Protein AF-X1KG79-F1 (afdb_monomer_lite)

InterPro domains:
  IPR000811 Glycosyl transferase, family 35 [PF00343] (19-163)
  IPR011834 Alpha-glucan phosphorylase [TIGR02094] (31-169)
  IPR035090 Phosphorylase pyridoxal-phosphate attachment site [PS00102] (140-152)
  IPR052182 Glycogen_Maltodextrin_Phosphorylase [PTHR42655] (22-169)

Sequence (170 aa):
MLENAIELDDLDVFDNHIENKFNLINYQKGHSWNLLDEELITIGFARRFATYKRAILIFHDIDRLGKIAKGHLQFIFAGKAHPKDQMGKDYIKKIHEAGEYLYDNYRVKVVVMENYNMDLAHMLVSGVDIWLNTPNRYREASGTSGMKAALNGVLNLSVQDGWWLEGYKK

pLDDT: mean 90.53, std 8.29, range [53.53, 98.44]

Structure (mmCIF, N/CA/C/O backbone):
data_AF-X1KG79-F1
#
_entry.id   AF-X1KG79-F1
#
loop_
_atom_site.group_PDB
_atom_site.id
_atom_site.type_symbol
_atom_site.label_atom_id
_atom_site.label_alt_id
_atom_site.label_comp_id
_atom_site.label_asym_id
_atom_site.label_entity_id
_atom_site.label_seq_id
_atom_site.pdbx_PDB_ins_code
_atom_site.Cartn_x
_atom_site.Cartn_y
_atom_site.Cartn_z
_atom_site.occupancy
_atom_site.B_iso_or_equiv
_atom_site.auth_seq_id
_atom_site.auth_comp_id
_atom_site.auth_asym_id
_atom_site.auth_atom_id
_atom_site.pdbx_PDB_model_num
ATOM 1 N N . MET A 1 1 ? 7.204 -27.263 -7.227 1.00 53.53 1 MET A N 1
ATOM 2 C CA . MET A 1 1 ? 7.421 -26.392 -6.040 1.00 53.53 1 MET A CA 1
ATOM 3 C C . MET A 1 1 ? 6.167 -25.599 -5.636 1.00 53.53 1 MET A C 1
ATOM 5 O O . MET A 1 1 ? 6.111 -25.188 -4.492 1.00 53.53 1 MET A O 1
ATOM 9 N N . LEU A 1 2 ? 5.153 -25.426 -6.504 1.00 63.09 2 LEU A N 1
ATOM 10 C CA . LEU A 1 2 ? 3.848 -24.821 -6.147 1.00 63.09 2 LEU A CA 1
ATOM 11 C C . LEU A 1 2 ? 2.643 -25.753 -6.392 1.00 63.09 2 LEU A C 1
ATOM 13 O O . LEU A 1 2 ? 1.506 -25.318 -6.277 1.00 63.09 2 LEU A O 1
ATOM 17 N N . GLU A 1 3 ? 2.873 -27.022 -6.743 1.00 64.19 3 GLU A N 1
ATOM 18 C CA . GLU A 1 3 ? 1.806 -27.971 -7.115 1.00 64.19 3 GLU A CA 1
ATOM 19 C C . GLU A 1 3 ? 0.801 -28.202 -5.978 1.00 64.19 3 GLU A C 1
ATOM 21 O O . GLU A 1 3 ? -0.388 -28.335 -6.241 1.00 64.19 3 GLU A O 1
ATOM 26 N N . ASN A 1 4 ? 1.256 -28.105 -4.727 1.00 71.88 4 ASN A N 1
ATOM 27 C CA . ASN A 1 4 ? 0.424 -28.334 -3.547 1.00 71.88 4 ASN A CA 1
ATOM 28 C C . ASN A 1 4 ? -0.195 -27.037 -2.990 1.00 71.88 4 ASN A C 1
ATOM 30 O O . ASN A 1 4 ? -0.887 -27.078 -1.983 1.00 71.88 4 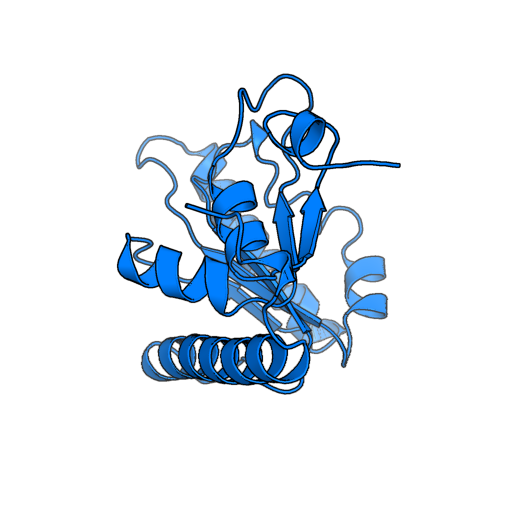ASN A O 1
ATOM 34 N N . ALA A 1 5 ? 0.050 -25.869 -3.600 1.00 70.69 5 ALA A N 1
ATOM 35 C CA . ALA A 1 5 ? -0.484 -24.599 -3.088 1.00 70.69 5 ALA A CA 1
ATOM 36 C C . ALA A 1 5 ? -2.019 -24.517 -3.198 1.00 70.69 5 ALA A C 1
ATOM 38 O O . ALA A 1 5 ? -2.649 -23.801 -2.433 1.00 70.69 5 ALA A O 1
ATOM 39 N N . ILE A 1 6 ? -2.609 -25.262 -4.139 1.00 74.00 6 ILE A N 1
ATOM 40 C CA . ILE A 1 6 ? -4.066 -25.381 -4.331 1.00 74.00 6 ILE A CA 1
ATOM 41 C C . ILE A 1 6 ? -4.693 -26.313 -3.277 1.00 74.00 6 ILE A C 1
ATOM 43 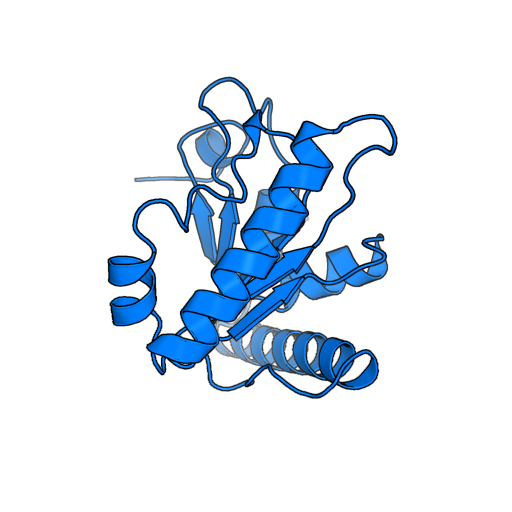O O . ILE A 1 6 ? -5.904 -26.310 -3.097 1.00 74.00 6 ILE A O 1
ATOM 47 N N . GLU A 1 7 ? -3.875 -27.112 -2.589 1.00 82.69 7 GLU A N 1
ATOM 48 C CA . GLU A 1 7 ? -4.319 -28.052 -1.554 1.00 82.69 7 GLU A CA 1
ATOM 49 C C . GLU A 1 7 ? -4.293 -27.437 -0.147 1.00 82.69 7 GLU A C 1
ATOM 51 O O . GLU A 1 7 ? -4.658 -28.111 0.813 1.00 82.69 7 GLU A O 1
ATOM 56 N N . LEU A 1 8 ? -3.838 -26.185 -0.011 1.00 82.81 8 LEU A N 1
ATOM 57 C CA . LEU A 1 8 ? -3.846 -25.478 1.266 1.00 82.81 8 LEU A CA 1
ATOM 58 C C . LEU A 1 8 ? -5.283 -25.179 1.693 1.00 82.81 8 LEU A C 1
ATOM 60 O O . LEU A 1 8 ? -6.107 -24.775 0.875 1.00 82.81 8 LEU A O 1
ATOM 64 N N . ASP A 1 9 ? -5.557 -25.362 2.981 1.00 88.38 9 ASP A N 1
ATOM 65 C CA . ASP A 1 9 ? -6.846 -25.020 3.561 1.00 88.38 9 ASP A CA 1
ATOM 66 C C . ASP A 1 9 ? -7.004 -23.495 3.668 1.00 88.38 9 ASP A C 1
ATOM 68 O O . ASP A 1 9 ? -6.086 -22.780 4.080 1.00 88.38 9 ASP A O 1
ATOM 72 N N . ASP A 1 10 ? -8.179 -22.991 3.289 1.00 86.38 10 ASP A N 1
ATOM 73 C CA . ASP A 1 10 ? -8.456 -21.553 3.277 1.00 86.38 10 ASP A CA 1
ATOM 74 C C . ASP A 1 10 ? -8.383 -20.938 4.687 1.00 86.38 10 ASP A C 1
ATOM 76 O O . ASP A 1 10 ? -7.977 -19.779 4.825 1.00 86.38 10 ASP A O 1
ATOM 80 N N . LEU A 1 11 ? -8.748 -21.690 5.738 1.00 89.00 11 LEU A N 1
ATOM 81 C CA . LEU A 1 11 ? -8.652 -21.217 7.122 1.00 89.00 11 LEU A CA 1
ATOM 82 C C . LEU A 1 11 ? -7.195 -21.159 7.565 1.00 89.00 11 LEU A C 1
ATOM 84 O O . LEU A 1 11 ? -6.796 -20.155 8.146 1.00 89.00 11 LEU A O 1
ATOM 88 N N . ASP A 1 12 ? -6.382 -22.160 7.218 1.00 89.00 12 ASP A N 1
ATOM 89 C CA . ASP A 1 12 ? -4.946 -22.136 7.516 1.00 89.00 12 ASP A CA 1
ATOM 90 C C . ASP A 1 12 ? -4.266 -20.920 6.865 1.00 89.00 12 ASP A C 1
ATOM 92 O O . ASP A 1 12 ? -3.459 -20.233 7.497 1.00 89.00 12 ASP A O 1
ATOM 96 N N . VAL A 1 13 ? -4.593 -20.611 5.605 1.00 88.44 13 VAL A N 1
ATOM 97 C CA . VAL A 1 13 ? -4.063 -19.419 4.917 1.00 88.44 13 VAL A CA 1
ATOM 98 C C . VAL A 1 13 ? -4.516 -18.138 5.621 1.00 88.44 13 VAL A C 1
ATOM 100 O O . VAL A 1 13 ? -3.705 -17.230 5.826 1.00 88.44 13 VAL A O 1
ATOM 103 N N . PHE A 1 14 ? -5.789 -18.063 6.012 1.00 90.50 14 PHE A N 1
ATOM 104 C CA . PHE A 1 14 ? -6.341 -16.904 6.706 1.00 90.50 14 PHE A CA 1
ATOM 105 C C . PHE A 1 14 ? -5.711 -16.697 8.090 1.00 90.50 14 PHE A C 1
ATOM 107 O O . PHE A 1 14 ? -5.282 -15.586 8.397 1.00 90.50 14 PHE A O 1
ATOM 114 N N . ASP A 1 15 ? -5.579 -17.746 8.896 1.00 93.12 15 ASP A N 1
ATOM 115 C CA . ASP A 1 15 ? -5.001 -17.674 10.240 1.00 93.12 15 ASP A CA 1
ATOM 116 C C . ASP A 1 15 ? -3.531 -17.232 10.188 1.00 93.12 15 ASP A C 1
ATOM 118 O O . ASP A 1 15 ? -3.126 -16.317 10.914 1.00 93.12 15 ASP A O 1
ATOM 122 N N . ASN A 1 16 ? -2.751 -17.785 9.250 1.00 93.69 16 ASN A N 1
ATOM 123 C CA . ASN A 1 16 ? -1.376 -17.343 9.004 1.00 93.69 16 ASN A CA 1
ATOM 124 C C . ASN A 1 16 ? -1.313 -15.870 8.566 1.00 93.69 16 ASN A C 1
ATOM 126 O O . ASN A 1 16 ? -0.406 -15.135 8.965 1.00 93.69 16 ASN A O 1
ATOM 130 N N . HIS A 1 17 ? -2.259 -15.411 7.742 1.00 95.25 17 HIS A N 1
ATOM 131 C CA . HIS A 1 17 ? -2.337 -14.005 7.337 1.00 95.25 17 HIS A CA 1
ATOM 132 C C . HIS A 1 17 ? -2.617 -13.085 8.532 1.00 95.25 17 HIS A C 1
ATOM 134 O O . HIS A 1 17 ? -1.930 -12.076 8.708 1.00 95.25 17 HIS A O 1
ATOM 140 N N . ILE A 1 18 ? -3.567 -13.450 9.398 1.00 95.19 18 ILE A N 1
ATOM 141 C CA . ILE A 1 18 ? -3.891 -12.683 10.608 1.00 95.19 18 ILE A CA 1
ATOM 142 C C . ILE A 1 18 ? -2.687 -12.608 11.555 1.00 95.19 18 ILE A C 1
ATOM 144 O O . ILE A 1 18 ? -2.368 -11.520 12.045 1.00 95.19 18 ILE A O 1
ATOM 148 N N . GLU A 1 19 ? -1.965 -13.713 11.760 1.00 96.00 19 GLU A N 1
ATOM 149 C CA . GLU A 1 19 ? -0.734 -13.720 12.560 1.00 96.00 19 GLU A CA 1
ATOM 150 C C . GLU A 1 19 ? 0.340 -12.799 11.955 1.00 96.00 19 GLU A C 1
ATOM 152 O O . GLU A 1 19 ? 0.925 -11.960 12.650 1.00 96.00 19 GLU A O 1
ATOM 157 N N . ASN A 1 20 ? 0.573 -12.887 10.644 1.00 96.88 20 ASN A N 1
ATOM 158 C CA . ASN A 1 20 ? 1.542 -12.038 9.948 1.00 96.88 20 ASN A CA 1
ATOM 159 C C . ASN A 1 20 ? 1.180 -10.550 10.029 1.00 96.88 20 ASN A C 1
ATOM 161 O O . ASN A 1 20 ? 2.057 -9.709 10.259 1.00 96.88 20 ASN A O 1
ATOM 165 N N . LYS A 1 21 ? -0.104 -10.214 9.887 1.00 96.62 21 LYS A N 1
ATOM 166 C CA . LYS A 1 21 ? -0.612 -8.847 10.039 1.00 96.62 21 LYS A CA 1
ATOM 167 C C . LYS A 1 21 ? -0.401 -8.323 11.452 1.00 96.62 21 LYS A C 1
ATOM 169 O O . LYS A 1 21 ? 0.104 -7.210 11.626 1.00 96.62 21 LYS A O 1
ATOM 174 N N . PHE A 1 22 ? -0.726 -9.127 12.461 1.00 94.81 22 PHE A N 1
ATOM 175 C CA . PHE A 1 22 ? -0.484 -8.786 13.859 1.00 94.81 22 PHE A CA 1
ATOM 176 C C . PHE A 1 22 ? 1.007 -8.528 14.122 1.00 94.81 22 PHE A C 1
ATOM 178 O O . PHE A 1 22 ? 1.369 -7.506 14.711 1.00 94.81 22 PHE A O 1
ATOM 185 N N . ASN A 1 23 ? 1.887 -9.389 13.605 1.00 94.56 23 ASN A N 1
ATOM 186 C CA . ASN A 1 23 ? 3.339 -9.235 13.712 1.00 94.56 23 ASN A CA 1
ATOM 187 C C . ASN A 1 23 ? 3.848 -7.954 13.030 1.00 94.56 23 ASN A C 1
ATOM 189 O O . ASN A 1 23 ? 4.654 -7.225 13.615 1.00 94.56 23 ASN A O 1
ATOM 193 N N . LEU A 1 24 ? 3.357 -7.633 11.828 1.00 94.94 24 LEU A N 1
ATOM 194 C CA . LEU A 1 24 ? 3.688 -6.394 11.116 1.00 94.94 24 LEU A CA 1
ATOM 195 C C . LEU A 1 24 ? 3.282 -5.150 11.916 1.00 94.94 24 LEU A C 1
ATOM 197 O O . LEU A 1 24 ? 4.079 -4.221 12.084 1.00 94.94 24 LEU A O 1
ATOM 201 N N . ILE A 1 25 ? 2.050 -5.134 12.419 1.00 93.31 25 ILE A N 1
ATOM 202 C CA . ILE A 1 25 ? 1.507 -4.006 13.177 1.00 93.31 25 ILE A CA 1
ATOM 203 C C . ILE A 1 25 ? 2.266 -3.835 14.494 1.00 93.31 25 ILE A C 1
ATOM 205 O O . ILE A 1 25 ? 2.680 -2.722 14.814 1.00 93.31 25 ILE A O 1
ATOM 209 N N . ASN A 1 26 ? 2.545 -4.915 15.226 1.00 90.75 26 ASN A N 1
ATOM 210 C CA . ASN A 1 26 ? 3.314 -4.841 16.470 1.00 90.75 26 ASN A CA 1
ATOM 211 C C . ASN A 1 26 ? 4.760 -4.404 16.258 1.00 90.75 26 ASN A C 1
ATOM 213 O O . ASN A 1 26 ? 5.286 -3.618 17.048 1.00 90.75 26 ASN A O 1
ATOM 217 N N . TYR A 1 27 ? 5.394 -4.851 15.176 1.00 90.62 27 TYR A N 1
ATOM 218 C CA . TYR A 1 27 ? 6.712 -4.353 14.808 1.00 90.62 27 TYR A CA 1
ATOM 219 C C . TYR A 1 27 ? 6.689 -2.839 14.596 1.00 90.62 27 TYR A C 1
ATOM 221 O O . TYR A 1 27 ? 7.563 -2.141 15.108 1.00 90.62 27 TYR A O 1
ATOM 229 N N . GLN A 1 28 ? 5.673 -2.298 13.917 1.00 84.88 28 GLN A N 1
ATOM 230 C CA . GLN A 1 28 ? 5.522 -0.847 13.781 1.00 84.88 28 GLN A CA 1
ATOM 231 C C . GLN A 1 28 ? 5.303 -0.163 15.141 1.00 84.88 28 GLN A C 1
ATOM 233 O O . GLN A 1 28 ? 5.973 0.837 15.415 1.00 84.88 28 GLN A O 1
ATOM 238 N N . LYS A 1 29 ? 4.436 -0.718 16.003 1.00 81.38 29 LYS A N 1
ATOM 239 C CA . LYS A 1 29 ? 4.147 -0.190 17.352 1.00 81.38 29 LYS A CA 1
ATOM 240 C C . LYS A 1 29 ? 5.401 -0.116 18.232 1.00 81.38 29 LYS A C 1
ATOM 242 O O . LYS A 1 29 ? 5.521 0.787 19.051 1.00 81.38 29 LYS A O 1
ATOM 247 N N . GLY A 1 30 ? 6.353 -1.033 18.053 1.00 78.31 30 GLY A N 1
ATOM 248 C CA . GLY A 1 30 ? 7.631 -1.022 18.773 1.00 78.31 30 GLY A CA 1
ATOM 249 C C . GLY A 1 30 ? 8.599 0.092 18.348 1.00 78.31 30 GLY A C 1
ATOM 250 O O . GLY A 1 30 ? 9.510 0.423 19.103 1.00 78.31 30 GLY A O 1
ATOM 251 N N . HIS A 1 31 ? 8.409 0.685 17.164 1.00 72.25 31 HIS A N 1
ATOM 252 C CA . HIS A 1 31 ? 9.317 1.683 16.582 1.00 72.25 31 HIS A CA 1
ATOM 253 C C . HIS A 1 31 ? 8.730 3.103 16.531 1.00 72.25 31 HIS A C 1
ATOM 255 O O . HIS A 1 31 ? 9.440 4.046 16.182 1.00 72.25 31 HIS A O 1
ATOM 261 N N . SER A 1 32 ? 7.443 3.284 16.840 1.00 67.62 32 SER A N 1
ATOM 262 C CA . SER A 1 32 ? 6.772 4.585 16.794 1.00 67.62 32 SER A CA 1
ATOM 263 C C . SER A 1 32 ? 5.564 4.622 17.727 1.00 67.62 32 SER A C 1
ATOM 265 O O . SER A 1 32 ? 5.035 3.585 18.117 1.00 67.62 32 SER A O 1
ATOM 267 N N . TRP A 1 33 ? 5.098 5.824 18.067 1.00 60.25 33 TRP A N 1
ATOM 268 C CA . TRP A 1 33 ? 3.875 5.996 18.845 1.00 60.25 33 TRP A CA 1
ATOM 269 C C . TRP A 1 33 ? 2.699 5.385 18.073 1.00 60.25 33 TRP A C 1
ATOM 271 O O . TRP A 1 33 ? 2.444 5.722 16.919 1.00 60.25 33 TRP A O 1
ATOM 281 N N . ASN A 1 34 ? 2.055 4.413 18.713 1.00 60.03 34 ASN A N 1
ATOM 282 C CA . ASN A 1 34 ? 1.086 3.488 18.141 1.00 60.03 34 ASN A CA 1
ATOM 283 C C . ASN A 1 34 ? -0.045 4.203 17.373 1.00 60.03 34 ASN A C 1
ATOM 285 O O . ASN A 1 34 ? -0.906 4.840 17.982 1.00 60.03 34 ASN A O 1
ATOM 289 N N . LEU A 1 35 ? -0.048 4.069 16.041 1.00 74.00 35 LEU A N 1
ATOM 290 C CA . LEU A 1 35 ? -1.100 4.605 15.174 1.00 74.00 35 LEU A CA 1
ATOM 291 C C . LEU A 1 35 ? -1.902 3.515 14.467 1.00 74.00 35 LEU A C 1
ATOM 293 O O . LEU A 1 35 ? -3.032 3.797 14.109 1.00 74.00 35 LEU A O 1
ATOM 297 N N . LEU A 1 36 ? -1.392 2.302 14.248 1.00 90.50 36 LEU A N 1
ATOM 298 C CA . LEU A 1 36 ? -2.072 1.294 13.421 1.00 90.50 36 LEU A CA 1
ATOM 299 C C . LEU A 1 36 ? -3.001 0.386 14.236 1.00 90.50 36 LEU A C 1
ATOM 301 O O . LEU A 1 36 ? -2.779 0.143 15.419 1.00 90.50 36 LEU A O 1
ATOM 305 N N . ASP A 1 37 ? -4.053 -0.091 13.581 1.00 91.69 37 ASP A N 1
ATOM 306 C CA . ASP A 1 37 ? -5.115 -0.925 14.145 1.00 91.69 37 ASP A CA 1
ATOM 307 C C . ASP A 1 37 ? -5.183 -2.262 13.398 1.00 91.69 37 ASP A C 1
ATOM 309 O O . ASP A 1 37 ? -5.235 -2.276 12.165 1.00 91.69 37 ASP A O 1
ATOM 313 N N . GLU A 1 38 ? -5.126 -3.378 14.123 1.00 91.06 38 GLU A N 1
ATOM 314 C CA . GLU A 1 38 ? -5.197 -4.724 13.545 1.00 91.06 38 GLU A CA 1
ATOM 315 C C . GLU A 1 38 ? -6.549 -5.068 12.911 1.00 91.06 38 GLU A C 1
ATOM 317 O O . GLU A 1 38 ? -6.586 -5.883 11.984 1.00 91.06 38 GLU A O 1
ATOM 322 N N . GLU A 1 39 ? -7.633 -4.410 13.317 1.00 92.94 39 GLU A N 1
ATOM 323 C CA . GLU A 1 39 ? -8.969 -4.665 12.771 1.00 92.94 39 GLU A CA 1
ATOM 324 C C . GLU A 1 39 ? -9.199 -3.955 11.425 1.00 92.94 39 GLU A C 1
ATOM 326 O O . GLU A 1 39 ? -10.077 -4.342 10.652 1.00 92.94 39 GLU A O 1
ATOM 331 N N . LEU A 1 40 ? -8.393 -2.938 11.095 1.00 96.38 40 LEU A N 1
ATOM 332 C CA . LEU A 1 40 ? -8.519 -2.186 9.842 1.00 96.38 40 LEU A CA 1
ATOM 333 C C . LEU A 1 40 ? -7.796 -2.866 8.680 1.00 96.38 40 LEU A C 1
ATOM 335 O O . LEU A 1 40 ? -6.717 -3.443 8.836 1.00 96.38 40 LEU A O 1
ATOM 339 N N . ILE A 1 41 ? -8.338 -2.720 7.470 1.00 97.88 41 ILE A N 1
ATOM 340 C CA . ILE A 1 41 ? -7.694 -3.212 6.249 1.00 97.88 41 ILE A CA 1
ATOM 341 C C . ILE A 1 41 ? -6.435 -2.382 5.981 1.00 97.88 41 ILE A C 1
ATOM 343 O O . ILE A 1 41 ? -6.481 -1.157 5.849 1.00 97.88 41 ILE A O 1
ATOM 347 N N . THR A 1 42 ? -5.298 -3.054 5.874 1.00 97.94 42 THR A N 1
ATOM 348 C CA . THR A 1 42 ? -3.978 -2.455 5.701 1.00 97.94 42 THR A CA 1
ATOM 349 C C . THR A 1 42 ? -3.545 -2.532 4.245 1.00 97.94 42 THR A C 1
ATOM 351 O O . THR A 1 42 ? -3.321 -3.613 3.701 1.00 97.94 42 THR A O 1
ATOM 354 N N . ILE A 1 43 ? -3.382 -1.369 3.616 1.00 98.31 43 ILE A N 1
ATOM 355 C CA . ILE A 1 43 ? -2.872 -1.242 2.250 1.00 98.31 43 ILE A CA 1
ATOM 356 C C . ILE A 1 43 ? -1.375 -0.925 2.301 1.00 98.31 43 ILE A C 1
ATOM 358 O O . ILE A 1 43 ? -0.961 0.106 2.834 1.00 98.31 43 ILE A O 1
ATOM 362 N N . GLY A 1 44 ? -0.559 -1.806 1.727 1.00 97.44 44 GLY A N 1
ATOM 363 C CA . GLY A 1 44 ? 0.898 -1.715 1.723 1.00 97.44 44 GLY A CA 1
ATOM 364 C C . GLY A 1 44 ? 1.488 -1.239 0.400 1.00 97.44 44 GLY A C 1
ATOM 365 O O . GLY A 1 44 ? 1.103 -1.700 -0.672 1.00 97.44 44 GLY A O 1
ATOM 366 N N . PHE A 1 45 ? 2.502 -0.380 0.466 1.00 96.44 45 PHE A N 1
ATOM 367 C CA . PHE A 1 45 ? 3.387 -0.052 -0.652 1.00 96.44 45 PHE A CA 1
ATOM 368 C C . PHE A 1 45 ? 4.840 -0.107 -0.174 1.00 96.44 45 PHE A C 1
ATOM 370 O O . PHE A 1 45 ? 5.243 0.728 0.630 1.00 96.44 45 PHE A O 1
ATOM 377 N N . ALA A 1 46 ? 5.658 -1.033 -0.689 1.00 94.25 46 ALA A N 1
ATOM 378 C CA . ALA A 1 46 ? 7.071 -1.128 -0.293 1.00 94.25 46 ALA A CA 1
ATOM 379 C C . ALA A 1 46 ? 8.036 -1.218 -1.480 1.00 94.25 46 ALA A C 1
ATOM 381 O O . ALA A 1 46 ? 8.336 -2.302 -1.989 1.00 94.25 46 ALA A O 1
ATOM 382 N N . ARG A 1 47 ? 8.509 -0.071 -1.984 1.00 89.00 47 ARG A N 1
ATOM 383 C CA . ARG A 1 47 ? 9.352 0.000 -3.196 1.00 89.00 47 ARG A CA 1
ATOM 384 C C . ARG A 1 47 ? 10.281 1.216 -3.129 1.00 89.00 47 ARG A C 1
ATOM 386 O O . ARG A 1 47 ? 10.064 2.136 -2.353 1.00 89.00 47 ARG A O 1
ATOM 393 N N . ARG A 1 48 ? 11.313 1.271 -3.983 1.00 87.12 48 ARG A N 1
ATOM 394 C CA . ARG A 1 48 ? 12.091 2.517 -4.167 1.00 87.12 48 ARG A CA 1
ATOM 395 C C . ARG A 1 48 ? 11.147 3.666 -4.536 1.00 87.12 48 ARG A C 1
ATOM 397 O O . ARG A 1 48 ? 10.310 3.478 -5.417 1.00 87.12 48 ARG A O 1
ATOM 404 N N . PHE A 1 49 ? 11.316 4.846 -3.946 1.00 85.50 49 PHE A N 1
ATOM 405 C CA . PHE A 1 49 ? 10.497 6.021 -4.270 1.00 85.50 49 PHE A CA 1
ATOM 406 C C . PHE A 1 49 ? 10.944 6.664 -5.588 1.00 85.50 49 PHE A C 1
ATOM 408 O O . PHE A 1 49 ? 11.514 7.744 -5.608 1.00 85.50 49 PHE A O 1
ATOM 415 N N . ALA A 1 50 ? 10.712 5.969 -6.700 1.00 85.94 50 ALA A N 1
ATOM 416 C CA . ALA A 1 50 ? 10.909 6.497 -8.044 1.00 85.94 50 ALA A CA 1
ATOM 417 C C . ALA A 1 50 ? 9.573 6.988 -8.614 1.00 85.94 50 ALA A C 1
ATOM 419 O O . ALA A 1 50 ? 8.543 6.326 -8.459 1.00 85.94 50 ALA A O 1
ATOM 420 N N . THR A 1 51 ? 9.587 8.107 -9.338 1.00 85.62 51 THR A N 1
ATOM 421 C CA . THR A 1 51 ? 8.365 8.765 -9.838 1.00 85.62 51 THR A CA 1
ATOM 422 C C . THR A 1 51 ? 7.502 7.870 -10.722 1.00 85.62 51 THR A C 1
ATOM 424 O O . THR A 1 51 ? 6.276 7.895 -10.628 1.00 85.62 51 THR A O 1
ATOM 427 N N . TYR A 1 52 ? 8.115 6.999 -11.528 1.00 86.19 52 TYR A N 1
ATOM 428 C CA . TYR A 1 52 ? 7.368 6.073 -12.378 1.00 86.19 52 TYR A CA 1
ATOM 429 C C . TYR A 1 52 ? 6.570 5.025 -11.591 1.00 86.19 52 TYR A C 1
ATOM 431 O O . TYR A 1 52 ? 5.632 4.478 -12.156 1.00 86.19 52 TYR A O 1
ATOM 439 N N . LYS A 1 53 ? 6.894 4.749 -10.319 1.00 88.44 53 LYS A N 1
ATOM 440 C CA . LYS A 1 53 ? 6.132 3.811 -9.472 1.00 88.44 53 LYS A CA 1
ATOM 441 C C . LYS A 1 53 ? 4.867 4.429 -8.872 1.00 88.44 53 LYS A C 1
ATOM 443 O O . LYS A 1 53 ? 4.048 3.694 -8.340 1.00 88.44 53 LYS A O 1
ATOM 448 N N . ARG A 1 54 ? 4.724 5.759 -8.962 1.00 91.56 54 ARG A N 1
ATOM 449 C CA . ARG A 1 54 ? 3.544 6.546 -8.569 1.00 91.56 54 ARG A CA 1
ATOM 450 C C . ARG A 1 54 ? 2.955 6.197 -7.192 1.00 91.56 54 ARG A C 1
ATOM 452 O O . ARG A 1 54 ? 1.742 6.059 -7.057 1.00 91.56 54 ARG A O 1
ATOM 459 N N . ALA A 1 55 ? 3.807 6.133 -6.165 1.00 91.81 55 ALA A N 1
ATOM 460 C CA . ALA A 1 55 ? 3.382 5.898 -4.777 1.00 91.81 55 ALA A CA 1
ATOM 461 C C . ALA A 1 55 ? 2.272 6.868 -4.320 1.00 91.81 55 ALA A C 1
ATOM 463 O O . ALA A 1 55 ? 1.357 6.482 -3.606 1.00 91.81 55 ALA A O 1
ATOM 464 N N . ILE A 1 56 ? 2.323 8.116 -4.796 1.00 94.75 56 ILE A N 1
ATOM 465 C CA . ILE A 1 56 ? 1.368 9.172 -4.439 1.00 94.75 56 ILE A CA 1
ATOM 466 C C . ILE A 1 56 ? 0.053 9.139 -5.233 1.00 94.75 56 ILE A C 1
ATOM 468 O O . ILE A 1 56 ? -0.818 9.961 -4.975 1.00 94.75 56 ILE A O 1
ATOM 472 N N . LEU A 1 57 ? -0.110 8.236 -6.212 1.00 95.44 57 LEU A N 1
ATOM 473 C CA . LEU A 1 57 ? -1.300 8.219 -7.079 1.00 95.44 57 LEU A CA 1
ATOM 474 C C . LEU A 1 57 ? -2.593 8.028 -6.285 1.00 95.44 57 LEU A C 1
ATOM 476 O O . LEU A 1 57 ? -3.623 8.583 -6.654 1.00 95.44 57 LEU A O 1
ATOM 480 N N . ILE A 1 58 ? -2.530 7.265 -5.195 1.00 96.06 58 ILE A N 1
ATOM 481 C CA . ILE A 1 58 ? -3.687 7.002 -4.339 1.00 96.06 58 ILE A CA 1
ATOM 482 C C . ILE A 1 58 ? -4.247 8.281 -3.699 1.00 96.06 58 ILE A C 1
ATOM 484 O O . ILE A 1 58 ? -5.444 8.363 -3.457 1.00 96.06 58 ILE A O 1
ATOM 488 N N . PHE A 1 59 ? -3.410 9.308 -3.524 1.00 96.75 59 PHE A N 1
ATOM 489 C CA . PHE A 1 59 ? -3.785 10.608 -2.961 1.00 96.75 59 PHE A CA 1
ATOM 490 C C . PHE A 1 59 ? -4.265 11.618 -4.011 1.00 96.75 59 PHE A C 1
ATOM 492 O O . PHE A 1 59 ? -4.429 12.790 -3.687 1.00 96.75 59 PHE A O 1
ATOM 499 N N . HIS A 1 60 ? -4.467 11.208 -5.271 1.00 95.94 60 HIS A N 1
ATOM 500 C CA . HIS A 1 60 ? -4.897 12.122 -6.335 1.00 95.94 60 HIS A CA 1
ATOM 501 C C . HIS A 1 60 ? -6.223 12.830 -6.012 1.00 95.94 60 HIS A C 1
ATOM 503 O O . HIS A 1 60 ? -6.359 14.017 -6.290 1.00 95.94 60 HIS A O 1
ATOM 509 N N . ASP A 1 61 ? -7.159 12.105 -5.396 1.00 97.88 61 ASP A N 1
ATOM 510 C CA . ASP A 1 61 ? -8.413 12.631 -4.849 1.00 97.88 61 ASP A CA 1
ATOM 511 C C . ASP A 1 61 ? -8.473 12.277 -3.356 1.00 97.88 61 ASP A C 1
ATOM 513 O O . ASP A 1 61 ? -9.050 11.264 -2.944 1.00 97.88 61 ASP A O 1
ATOM 517 N N . ILE A 1 62 ? -7.756 13.071 -2.557 1.00 98.06 62 ILE A N 1
ATOM 518 C CA . ILE A 1 62 ? -7.517 12.798 -1.136 1.00 98.06 62 ILE A CA 1
ATOM 519 C C . IL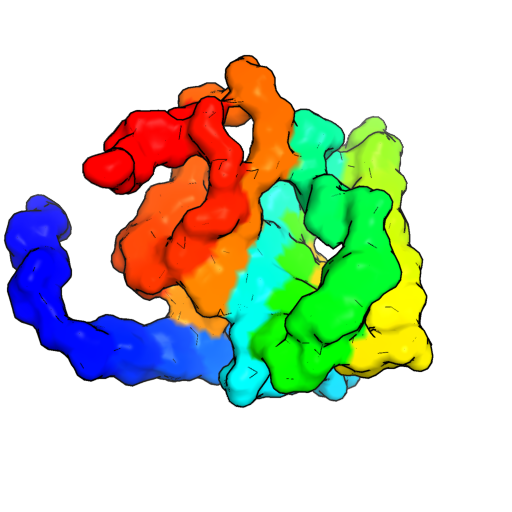E A 1 62 ? -8.800 12.856 -0.298 1.00 98.06 62 ILE A C 1
ATOM 521 O O . ILE A 1 62 ? -8.952 12.075 0.639 1.00 98.06 62 ILE A O 1
ATOM 525 N N . ASP A 1 63 ? -9.758 13.706 -0.668 1.00 98.44 63 ASP A N 1
ATOM 526 C CA . ASP A 1 63 ? -11.056 13.803 0.001 1.00 98.44 63 ASP A CA 1
ATOM 527 C C . ASP A 1 63 ? -11.916 12.568 -0.247 1.00 98.44 63 ASP A C 1
ATOM 529 O O . ASP A 1 63 ? -12.510 12.007 0.680 1.00 98.44 63 ASP A O 1
ATOM 533 N N . ARG A 1 64 ? -11.977 12.103 -1.499 1.00 98.44 64 ARG A N 1
ATOM 534 C CA . ARG A 1 64 ? -12.671 10.854 -1.820 1.00 98.44 64 ARG A CA 1
ATOM 535 C C . ARG A 1 64 ? -12.009 9.668 -1.131 1.00 98.44 64 ARG A C 1
ATOM 537 O O . ARG A 1 64 ? -12.723 8.820 -0.596 1.00 98.44 64 ARG A O 1
ATOM 544 N N . LEU A 1 65 ? -10.675 9.618 -1.113 1.00 98.31 65 LEU A N 1
ATOM 545 C CA . LEU A 1 65 ? -9.934 8.590 -0.386 1.00 98.31 65 LEU A CA 1
ATOM 546 C C . LEU A 1 65 ? -10.288 8.613 1.104 1.00 98.31 65 LEU A C 1
ATOM 548 O O . LEU A 1 65 ? -10.627 7.569 1.650 1.00 98.31 65 LEU A O 1
ATOM 552 N N . GLY A 1 66 ? -10.270 9.787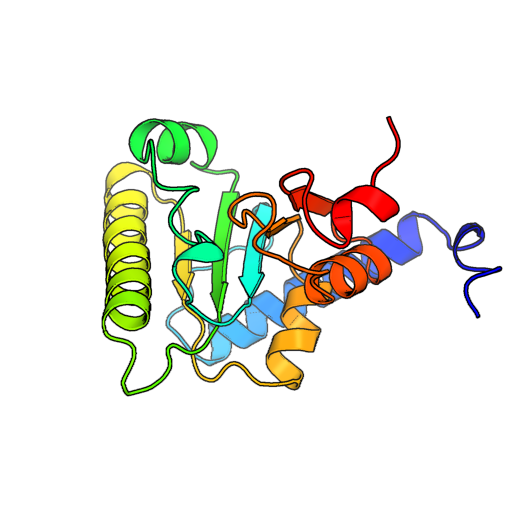 1.739 1.00 98.44 66 GLY A N 1
ATOM 553 C CA . GLY A 1 66 ? -10.600 9.950 3.154 1.00 98.44 66 GLY A CA 1
ATOM 554 C C . GLY A 1 66 ? -12.002 9.448 3.499 1.00 98.44 66 GLY A C 1
ATOM 555 O O . GLY A 1 66 ? -12.168 8.706 4.465 1.00 98.44 66 GLY A O 1
ATOM 556 N N . LYS A 1 67 ? -13.002 9.765 2.667 1.00 98.44 67 LYS A N 1
ATOM 557 C CA . LYS A 1 67 ? -14.386 9.285 2.843 1.00 98.44 67 LYS A CA 1
ATOM 558 C C . LYS A 1 67 ? -14.514 7.764 2.744 1.00 98.44 67 LYS A C 1
ATOM 560 O O . LYS A 1 67 ? -15.287 7.190 3.499 1.00 98.44 67 LYS A O 1
ATOM 565 N N . ILE A 1 68 ? -13.779 7.129 1.829 1.00 97.75 68 ILE A N 1
ATOM 566 C CA . ILE A 1 68 ? -13.783 5.665 1.656 1.00 97.75 68 ILE A CA 1
ATOM 567 C C . ILE A 1 68 ? -13.012 4.980 2.791 1.00 97.75 68 ILE A C 1
ATOM 569 O O . ILE A 1 68 ? -13.422 3.933 3.281 1.00 97.75 68 ILE A O 1
ATOM 573 N N . ALA A 1 69 ? -11.882 5.558 3.194 1.00 97.81 69 ALA A N 1
ATOM 574 C CA . ALA A 1 69 ? -10.956 4.948 4.136 1.00 97.81 69 ALA A CA 1
ATOM 575 C C . ALA A 1 69 ? -11.386 5.084 5.602 1.00 97.81 69 ALA A C 1
ATOM 577 O O . ALA A 1 69 ? -10.992 4.258 6.426 1.00 97.81 69 ALA A O 1
ATOM 578 N N . LYS A 1 70 ? -12.169 6.112 5.949 1.00 97.44 70 LYS A N 1
ATOM 579 C CA . LYS A 1 70 ? -12.564 6.413 7.331 1.00 97.44 70 LYS A CA 1
ATOM 580 C C . LYS A 1 70 ? -13.216 5.204 8.013 1.00 97.44 70 LYS A C 1
ATOM 582 O O . LYS A 1 70 ? -14.307 4.798 7.638 1.00 97.44 70 LYS A O 1
ATOM 587 N N . GLY A 1 71 ? -12.552 4.681 9.048 1.00 96.44 71 GLY A N 1
ATOM 588 C CA . GLY A 1 71 ? -13.025 3.539 9.843 1.00 96.44 71 GLY A CA 1
ATOM 589 C C . GLY A 1 71 ? -12.869 2.170 9.173 1.00 96.44 71 GLY A C 1
ATOM 590 O O . GLY A 1 71 ? -13.345 1.184 9.721 1.00 96.44 71 GLY A O 1
ATOM 591 N N . HIS A 1 72 ? -12.218 2.100 8.009 1.00 97.19 72 HIS A N 1
ATOM 592 C CA . HIS A 1 72 ? -12.095 0.863 7.233 1.00 97.19 72 HIS A CA 1
ATOM 593 C C . HIS A 1 72 ? -10.662 0.561 6.797 1.00 97.19 72 HIS A C 1
ATOM 595 O O . HIS A 1 72 ? -10.271 -0.604 6.773 1.00 97.19 72 HIS A O 1
ATOM 601 N N . LEU A 1 73 ? -9.886 1.588 6.436 1.00 98.00 73 LEU A N 1
ATOM 602 C CA . LEU A 1 73 ? -8.578 1.427 5.809 1.00 98.00 73 LEU A CA 1
ATOM 603 C C . LEU A 1 73 ? -7.478 2.168 6.576 1.00 98.00 73 LEU A C 1
ATOM 605 O O . LEU A 1 73 ? -7.684 3.259 7.114 1.00 98.00 73 LEU A O 1
ATOM 609 N N . GLN A 1 74 ? -6.276 1.610 6.516 1.00 97.50 74 GLN A N 1
ATOM 610 C CA . GLN A 1 74 ? -5.025 2.253 6.899 1.00 97.50 74 GLN A CA 1
ATOM 611 C C . GLN A 1 74 ? -3.930 1.943 5.877 1.00 97.50 74 GLN A C 1
ATOM 613 O O . GLN A 1 74 ? -4.031 0.989 5.103 1.00 97.50 74 GLN A O 1
ATOM 618 N N . PHE A 1 75 ? -2.876 2.753 5.863 1.00 97.56 75 PHE A N 1
ATOM 619 C CA . PHE A 1 75 ? -1.841 2.680 4.836 1.00 97.56 75 PHE A CA 1
ATOM 620 C C . PHE A 1 75 ? -0.452 2.563 5.443 1.00 97.56 75 PHE A C 1
ATOM 622 O O . PHE A 1 75 ? -0.095 3.315 6.352 1.00 97.56 75 PHE A O 1
ATOM 629 N N . ILE A 1 76 ? 0.357 1.672 4.873 1.00 96.31 76 ILE A N 1
ATOM 630 C CA . ILE A 1 76 ? 1.775 1.542 5.190 1.00 96.31 76 ILE A CA 1
ATOM 631 C C . ILE A 1 76 ? 2.588 1.753 3.918 1.00 96.31 76 ILE A C 1
ATOM 633 O O . ILE A 1 76 ? 2.476 1.006 2.946 1.00 96.31 76 ILE A O 1
ATOM 637 N N . PHE A 1 77 ? 3.454 2.757 3.942 1.00 95.88 77 PHE A N 1
ATOM 638 C CA . PHE A 1 77 ? 4.451 3.002 2.914 1.00 95.88 77 PHE A CA 1
ATOM 639 C C . PHE A 1 77 ? 5.830 2.654 3.453 1.00 95.88 77 PHE A C 1
ATOM 641 O O . PHE A 1 77 ? 6.169 2.999 4.577 1.00 95.88 77 PHE A O 1
ATOM 648 N N . ALA A 1 78 ? 6.664 2.025 2.641 1.00 94.62 78 ALA A N 1
ATOM 649 C CA . ALA A 1 78 ? 8.055 1.775 2.968 1.00 94.62 78 ALA A CA 1
ATOM 650 C C . ALA A 1 78 ? 8.923 1.886 1.716 1.00 94.62 78 ALA A C 1
ATOM 652 O O . ALA A 1 78 ? 8.494 1.646 0.583 1.00 94.62 78 ALA A O 1
ATOM 653 N N . GLY A 1 79 ? 10.179 2.260 1.908 1.00 90.12 79 GLY A N 1
ATOM 654 C CA . GLY A 1 79 ? 11.105 2.389 0.798 1.00 90.12 79 GLY A CA 1
ATOM 655 C C . GLY A 1 79 ? 12.199 3.398 1.057 1.00 90.12 79 GLY A C 1
ATOM 656 O O . GLY A 1 79 ? 12.224 4.096 2.064 1.00 90.12 79 GLY A O 1
ATOM 657 N N . LYS A 1 80 ? 13.124 3.473 0.105 1.00 87.38 80 LYS A N 1
ATOM 658 C CA . LYS A 1 80 ? 14.215 4.443 0.120 1.00 87.38 80 LYS A CA 1
ATOM 659 C C . LYS A 1 80 ? 14.143 5.284 -1.145 1.00 87.38 80 LYS A C 1
ATOM 661 O O . LYS A 1 80 ? 13.951 4.750 -2.244 1.00 87.38 80 LYS A O 1
ATOM 666 N N . ALA A 1 81 ? 14.295 6.591 -0.984 1.00 84.94 81 ALA A N 1
ATOM 667 C CA . ALA A 1 81 ? 14.684 7.474 -2.071 1.00 84.94 81 ALA A CA 1
ATOM 668 C C . ALA A 1 81 ? 16.211 7.433 -2.195 1.00 84.94 81 ALA A C 1
ATOM 670 O O . ALA A 1 81 ? 16.922 7.328 -1.193 1.00 84.94 81 ALA A O 1
ATOM 671 N N . HIS A 1 82 ? 16.736 7.494 -3.416 1.00 79.81 82 HIS A N 1
ATOM 672 C CA . HIS A 1 82 ? 18.180 7.622 -3.585 1.00 79.81 82 HIS A CA 1
ATOM 673 C C . HIS A 1 82 ? 18.634 8.989 -3.025 1.00 79.81 82 HIS A C 1
ATOM 675 O O . HIS A 1 82 ? 17.930 9.976 -3.236 1.00 79.81 82 HIS A O 1
ATOM 681 N N . PRO A 1 83 ? 19.798 9.119 -2.355 1.00 77.88 83 PRO A N 1
ATOM 682 C CA . PRO A 1 83 ? 20.206 10.383 -1.724 1.00 77.88 83 PRO A CA 1
ATOM 683 C C . PRO A 1 83 ? 20.258 11.590 -2.674 1.00 77.88 83 PRO A C 1
ATOM 685 O O . PRO A 1 83 ? 20.036 12.720 -2.243 1.00 77.88 83 PRO A O 1
ATOM 688 N N . LYS A 1 84 ? 20.523 11.340 -3.963 1.00 82.19 84 LYS A N 1
ATOM 689 C CA . LYS A 1 84 ? 20.543 12.346 -5.043 1.00 82.19 84 LYS A CA 1
ATOM 690 C C . LYS A 1 84 ? 19.209 12.500 -5.795 1.00 82.19 84 LYS A C 1
ATOM 692 O O . LYS A 1 84 ? 19.123 13.323 -6.696 1.00 82.19 84 LYS A O 1
ATOM 697 N N . ASP A 1 85 ? 18.199 11.693 -5.479 1.00 83.12 85 ASP A N 1
ATOM 698 C CA . ASP A 1 85 ? 16.885 11.736 -6.128 1.00 83.12 85 ASP A CA 1
ATOM 699 C C . ASP A 1 85 ? 15.955 12.665 -5.345 1.00 83.12 85 ASP A C 1
ATOM 701 O O . ASP A 1 85 ? 15.306 12.263 -4.375 1.00 83.12 85 ASP A O 1
ATOM 705 N N . GLN A 1 86 ? 15.935 13.934 -5.755 1.00 86.50 86 GLN A N 1
ATOM 706 C CA . GLN A 1 86 ? 15.098 14.951 -5.125 1.00 86.50 86 GLN A CA 1
ATOM 707 C C . GLN A 1 86 ? 13.609 14.613 -5.261 1.00 86.50 86 GLN A C 1
ATOM 709 O O . GLN A 1 86 ? 12.867 14.723 -4.292 1.00 86.50 86 GLN A O 1
ATOM 714 N N . MET A 1 87 ? 13.190 14.098 -6.421 1.00 84.62 87 MET A N 1
ATOM 715 C CA . MET A 1 87 ? 11.789 13.749 -6.659 1.00 84.62 87 MET A CA 1
ATOM 716 C C . MET A 1 87 ? 11.322 12.611 -5.745 1.00 84.62 87 MET A C 1
ATOM 718 O O . MET A 1 87 ? 10.189 12.627 -5.265 1.00 84.62 87 MET A O 1
ATOM 722 N N . GLY A 1 88 ? 12.190 11.633 -5.477 1.00 84.62 88 GLY A N 1
ATOM 723 C CA . GLY A 1 88 ? 11.897 10.562 -4.528 1.00 84.62 88 GLY A CA 1
ATOM 724 C C . GLY A 1 88 ? 11.718 11.063 -3.094 1.00 84.62 88 GLY A C 1
ATOM 725 O O . GLY A 1 88 ? 10.821 10.597 -2.391 1.00 84.62 88 GLY A O 1
ATOM 726 N N . LYS A 1 89 ? 12.519 12.046 -2.665 1.00 87.62 89 LYS A N 1
ATOM 727 C CA . LYS A 1 89 ? 12.350 12.701 -1.356 1.00 87.62 89 LYS A CA 1
ATOM 728 C C . LYS A 1 89 ? 11.055 13.507 -1.293 1.00 87.62 89 LYS A C 1
ATOM 730 O O . LYS A 1 89 ? 10.333 13.415 -0.303 1.00 87.62 89 LYS A O 1
ATOM 735 N N . ASP A 1 90 ? 10.721 14.220 -2.366 1.00 90.25 90 ASP A N 1
ATOM 736 C CA . ASP A 1 90 ? 9.468 14.975 -2.461 1.00 90.25 90 ASP A CA 1
ATOM 737 C C . ASP A 1 90 ? 8.245 14.047 -2.377 1.00 90.25 90 ASP A C 1
ATOM 739 O O . ASP A 1 90 ? 7.218 14.425 -1.820 1.00 90.25 90 ASP A O 1
ATOM 743 N N . TYR A 1 91 ? 8.337 12.812 -2.889 1.00 91.25 91 TYR A N 1
ATOM 744 C CA . TYR A 1 91 ? 7.275 11.811 -2.737 1.00 91.25 91 TYR A CA 1
ATOM 745 C C . TYR A 1 91 ? 7.083 11.401 -1.279 1.00 91.25 91 TYR A C 1
ATOM 747 O O . TYR A 1 91 ? 5.945 11.351 -0.826 1.00 91.25 91 TYR A O 1
ATOM 755 N N . ILE A 1 92 ? 8.167 11.148 -0.540 1.00 90.50 92 ILE A N 1
ATOM 756 C CA . ILE A 1 92 ? 8.087 10.833 0.896 1.00 90.50 92 ILE A CA 1
ATOM 757 C C . ILE A 1 92 ? 7.422 11.991 1.650 1.00 90.50 92 ILE A C 1
ATOM 759 O O . ILE A 1 92 ? 6.494 11.757 2.421 1.00 90.50 92 ILE A O 1
ATOM 763 N N . LYS A 1 93 ? 7.827 13.237 1.362 1.00 92.94 93 LYS A N 1
ATOM 764 C CA . LYS A 1 93 ? 7.214 14.438 1.951 1.00 92.94 93 LYS A CA 1
ATOM 765 C C . LYS A 1 93 ? 5.711 14.506 1.667 1.00 92.94 93 LYS A C 1
ATOM 767 O O . LYS A 1 93 ? 4.928 14.674 2.591 1.00 92.94 93 LYS A O 1
ATOM 772 N N . LYS A 1 94 ? 5.302 14.297 0.413 1.00 94.94 94 LYS A N 1
ATOM 773 C CA . LYS A 1 94 ? 3.883 14.301 0.017 1.00 94.94 94 LYS A CA 1
ATOM 774 C C . LYS A 1 94 ? 3.067 13.203 0.693 1.00 94.94 94 LYS A C 1
ATOM 776 O O . LYS A 1 94 ? 1.909 13.434 1.010 1.00 94.94 94 LYS A O 1
ATOM 781 N N . ILE A 1 95 ? 3.641 12.014 0.891 1.00 95.38 95 ILE A N 1
ATOM 782 C CA . ILE A 1 95 ? 2.967 10.927 1.620 1.00 95.38 95 ILE A CA 1
ATOM 783 C C . ILE A 1 95 ? 2.736 11.343 3.074 1.00 95.38 95 ILE A C 1
ATOM 785 O O . ILE A 1 95 ? 1.655 11.108 3.603 1.00 95.38 95 ILE A O 1
ATOM 789 N N . HIS A 1 96 ? 3.728 11.982 3.699 1.00 94.12 96 HIS A N 1
ATOM 790 C CA . HIS A 1 96 ? 3.606 12.485 5.064 1.00 94.12 96 HIS A CA 1
ATOM 791 C C . HIS A 1 96 ? 2.523 13.568 5.178 1.00 94.12 96 HIS A C 1
ATOM 793 O O . HIS A 1 96 ? 1.594 13.404 5.960 1.00 94.12 96 HIS A O 1
ATOM 799 N N . GLU A 1 97 ? 2.571 14.595 4.322 1.00 96.62 97 GLU A N 1
ATOM 800 C CA . GLU A 1 97 ? 1.570 15.677 4.270 1.00 96.62 97 GLU A CA 1
ATOM 801 C C . GLU A 1 97 ? 0.150 15.135 4.015 1.00 96.62 97 GLU A C 1
ATOM 803 O O . GLU A 1 97 ? -0.816 15.554 4.654 1.00 96.62 97 GLU A O 1
ATOM 808 N N . ALA A 1 98 ? 0.008 14.164 3.104 1.00 97.50 98 ALA A N 1
ATOM 809 C CA . ALA A 1 98 ? -1.269 13.500 2.851 1.00 97.50 98 ALA A CA 1
ATOM 810 C C . ALA A 1 98 ? -1.751 12.700 4.071 1.00 97.50 98 ALA A C 1
ATOM 812 O O . ALA A 1 98 ? -2.948 12.674 4.352 1.00 97.50 98 ALA A O 1
ATOM 813 N N . GLY A 1 99 ? -0.831 12.062 4.796 1.00 96.62 99 GLY A N 1
ATOM 814 C CA . GLY A 1 99 ? -1.121 11.349 6.035 1.00 96.62 99 GLY A CA 1
ATOM 815 C C . GLY A 1 99 ? -1.643 12.262 7.138 1.00 96.62 99 GLY A C 1
ATOM 816 O O . GLY A 1 99 ? -2.673 11.948 7.731 1.00 96.62 99 GLY A O 1
ATOM 817 N N . GLU A 1 100 ? -0.994 13.407 7.364 1.00 96.25 100 GLU A N 1
ATOM 818 C CA . GLU A 1 100 ? -1.453 14.419 8.328 1.00 96.25 100 GLU A CA 1
ATOM 819 C C . GLU A 1 100 ? -2.858 14.917 7.971 1.00 96.25 100 GLU A C 1
ATOM 821 O O . GLU A 1 100 ? -3.776 14.857 8.790 1.00 96.25 100 GLU A O 1
ATOM 826 N N . TYR A 1 101 ? -3.069 15.294 6.707 1.00 98.25 101 TYR A N 1
ATOM 827 C CA . TYR A 1 101 ? -4.374 15.742 6.226 1.00 98.25 101 TYR A CA 1
ATOM 828 C C . TYR A 1 101 ? -5.477 14.689 6.434 1.00 98.25 101 TYR A C 1
ATOM 830 O O . TYR A 1 101 ? -6.573 15.001 6.912 1.00 98.25 101 TYR A O 1
ATOM 838 N N . LEU A 1 102 ? -5.205 13.432 6.073 1.00 98.06 102 LEU A N 1
ATOM 839 C CA . LEU A 1 102 ? -6.149 12.323 6.211 1.00 98.06 102 LEU A CA 1
ATOM 840 C C . LEU A 1 102 ? -6.459 12.012 7.678 1.00 98.06 102 LEU A C 1
ATOM 842 O O . LEU A 1 102 ? -7.607 11.705 8.016 1.00 98.06 102 LEU A O 1
ATOM 846 N N . TYR A 1 103 ? -5.469 12.122 8.557 1.00 96.75 103 TYR A N 1
ATOM 847 C CA . TYR A 1 103 ? -5.664 11.915 9.982 1.00 96.75 103 TYR A CA 1
ATOM 848 C C . TYR A 1 103 ? -6.518 13.023 10.610 1.00 96.75 103 TYR A C 1
ATOM 850 O O . TYR A 1 103 ? -7.454 12.730 11.363 1.00 96.75 103 TYR A O 1
ATOM 858 N N . ASP A 1 104 ? -6.257 14.282 10.270 1.00 97.69 104 ASP A N 1
ATOM 859 C CA . ASP A 1 104 ? -6.969 15.424 10.845 1.00 97.69 104 ASP A CA 1
ATOM 860 C C . ASP A 1 104 ? -8.431 15.494 10.404 1.00 97.69 104 ASP A C 1
ATOM 862 O O . ASP A 1 104 ? -9.316 15.732 11.229 1.00 97.69 104 ASP A O 1
ATOM 866 N N . ASN A 1 105 ? -8.702 15.218 9.128 1.00 98.25 105 ASN A N 1
ATOM 867 C CA . ASN A 1 105 ? -10.043 15.358 8.555 1.00 98.25 105 ASN A CA 1
ATOM 868 C C . ASN A 1 105 ? -10.872 14.065 8.620 1.00 98.25 105 ASN A C 1
ATOM 870 O O . ASN A 1 105 ? -12.099 14.113 8.734 1.00 98.25 105 ASN A O 1
ATOM 874 N N . TYR A 1 106 ? -10.221 12.899 8.563 1.00 98.12 106 TYR A N 1
ATOM 875 C CA . TYR A 1 106 ? -10.901 11.609 8.401 1.00 98.12 106 TYR A CA 1
ATOM 876 C C . TYR A 1 106 ? -10.486 10.549 9.425 1.00 98.12 106 TYR A C 1
ATOM 878 O O . TYR A 1 106 ? -11.108 9.489 9.457 1.00 98.12 106 TYR A O 1
ATOM 886 N N . ARG A 1 107 ? -9.490 10.824 10.283 1.00 96.31 107 ARG A N 1
ATOM 887 C CA . ARG A 1 107 ? -8.891 9.856 11.228 1.00 96.31 107 ARG A CA 1
ATOM 888 C C . ARG A 1 107 ? -8.308 8.617 10.541 1.00 96.31 107 ARG A C 1
ATOM 890 O O . ARG A 1 107 ? -8.194 7.556 11.149 1.00 96.31 107 ARG A O 1
ATOM 897 N N . VAL A 1 108 ? -7.923 8.758 9.274 1.00 97.19 108 VAL A N 1
ATOM 898 C CA . VAL A 1 108 ? -7.293 7.695 8.486 1.00 97.19 108 VAL A CA 1
ATOM 899 C C . VAL A 1 108 ? -5.793 7.701 8.755 1.00 97.19 108 VAL A C 1
ATOM 901 O O . VAL A 1 108 ? -5.145 8.743 8.686 1.00 97.19 108 VAL A O 1
ATOM 904 N N . LYS A 1 109 ? -5.242 6.529 9.072 1.00 95.75 109 LYS A N 1
ATOM 905 C CA . LYS A 1 109 ? -3.840 6.368 9.466 1.00 95.75 109 LYS A CA 1
ATOM 906 C C . LYS A 1 109 ? -2.978 6.066 8.241 1.00 95.75 109 LYS A C 1
ATOM 908 O O . LYS A 1 109 ? -3.252 5.122 7.500 1.00 95.75 109 LYS A O 1
ATOM 913 N N . VAL A 1 110 ? -1.922 6.852 8.049 1.00 95.94 110 VAL A N 1
ATOM 914 C CA . VAL A 1 110 ? -0.906 6.641 7.010 1.00 95.94 110 VAL A CA 1
ATOM 915 C C . VAL A 1 110 ? 0.460 6.673 7.676 1.00 95.94 110 VAL A C 1
ATOM 917 O O . VAL A 1 110 ? 0.839 7.680 8.268 1.00 95.94 110 VAL A O 1
ATOM 920 N N . VAL A 1 111 ? 1.204 5.575 7.583 1.00 93.69 111 VAL A N 1
ATOM 921 C CA . VAL A 1 111 ? 2.532 5.447 8.191 1.00 93.69 111 VAL A CA 1
ATOM 922 C C . VAL A 1 111 ? 3.578 5.253 7.104 1.00 93.69 111 VAL A C 1
ATOM 924 O O . VAL A 1 111 ? 3.381 4.478 6.169 1.00 93.69 111 VAL A O 1
ATOM 927 N N . VAL A 1 112 ? 4.714 5.938 7.247 1.00 92.44 112 VAL A N 1
ATOM 928 C CA . VAL A 1 112 ? 5.915 5.684 6.445 1.00 92.44 112 VAL A CA 1
ATOM 929 C C . VAL A 1 112 ? 6.934 4.965 7.324 1.00 92.44 112 VAL A C 1
ATOM 931 O O . VAL A 1 112 ? 7.453 5.543 8.272 1.00 92.44 112 VAL A O 1
ATOM 934 N N . MET A 1 113 ? 7.211 3.699 7.025 1.00 91.25 113 MET A N 1
ATOM 935 C CA . MET A 1 113 ? 8.216 2.904 7.721 1.00 91.25 113 MET A CA 1
ATOM 936 C C . MET A 1 113 ? 9.598 3.131 7.108 1.00 91.25 113 MET A C 1
ATOM 938 O O . MET A 1 113 ? 9.827 2.932 5.908 1.00 91.25 113 MET A O 1
ATOM 942 N N . GLU A 1 114 ? 10.531 3.543 7.958 1.00 85.50 114 GLU A N 1
ATOM 943 C CA . GLU A 1 114 ? 11.918 3.789 7.586 1.00 85.50 114 GLU A CA 1
ATOM 944 C C . GLU A 1 114 ? 12.735 2.489 7.506 1.00 85.50 114 GLU A C 1
ATOM 946 O O . GLU A 1 114 ? 12.260 1.396 7.804 1.00 85.50 114 GLU A O 1
ATOM 951 N N . ASN A 1 115 ? 13.996 2.602 7.078 1.00 82.88 115 ASN A N 1
ATOM 952 C CA . ASN A 1 115 ? 14.972 1.507 7.095 1.00 82.88 115 ASN A CA 1
ATOM 953 C C . ASN A 1 115 ? 14.580 0.234 6.328 1.00 82.88 115 ASN A C 1
ATOM 955 O O . ASN A 1 115 ? 15.119 -0.833 6.603 1.00 82.88 115 ASN A O 1
ATOM 959 N N . TYR A 1 116 ? 13.759 0.365 5.279 1.00 87.44 116 TYR A N 1
ATOM 960 C CA . TYR A 1 116 ? 13.374 -0.750 4.409 1.00 87.44 116 TYR A CA 1
ATOM 961 C C . TYR A 1 116 ? 14.568 -1.629 3.993 1.00 87.44 116 TYR A C 1
ATOM 963 O O . TYR A 1 116 ? 15.509 -1.175 3.322 1.00 87.44 116 TYR A O 1
ATOM 971 N N . ASN A 1 117 ? 14.507 -2.882 4.435 1.00 90.44 117 ASN A N 1
ATOM 972 C CA . ASN A 1 117 ? 15.473 -3.956 4.241 1.00 90.44 117 ASN A CA 1
ATOM 973 C C . ASN A 1 117 ? 14.714 -5.261 3.911 1.00 90.44 117 ASN A C 1
ATOM 975 O O . ASN A 1 117 ? 13.518 -5.229 3.624 1.00 90.44 117 ASN A O 1
ATOM 979 N N . MET A 1 118 ? 15.406 -6.402 3.891 1.00 91.56 118 MET A N 1
ATOM 980 C CA . MET A 1 118 ? 14.766 -7.686 3.580 1.00 91.56 118 MET A CA 1
ATOM 981 C C . MET A 1 118 ? 13.797 -8.144 4.674 1.00 91.56 118 MET A C 1
ATOM 983 O O . MET A 1 118 ? 12.744 -8.670 4.333 1.00 91.56 118 MET A O 1
ATOM 987 N N . ASP A 1 119 ? 14.107 -7.879 5.943 1.00 92.75 119 ASP A N 1
ATOM 988 C CA . ASP A 1 119 ? 13.256 -8.266 7.074 1.00 92.75 119 ASP A CA 1
ATOM 989 C C . ASP A 1 119 ? 11.922 -7.517 7.023 1.00 92.75 119 ASP A C 1
ATOM 991 O O . ASP A 1 119 ? 10.855 -8.127 7.000 1.00 92.75 119 ASP A O 1
ATOM 995 N N . LEU A 1 120 ? 11.969 -6.190 6.863 1.00 93.38 120 LEU A N 1
ATOM 996 C CA . LEU A 1 120 ? 10.762 -5.387 6.703 1.00 93.38 120 LEU A CA 1
ATOM 997 C C . LEU A 1 120 ? 10.015 -5.743 5.409 1.00 93.38 120 LEU A C 1
ATOM 999 O O . LEU A 1 120 ? 8.787 -5.740 5.385 1.00 93.38 120 LEU A O 1
ATOM 1003 N N . ALA A 1 121 ? 10.730 -6.073 4.329 1.00 94.31 121 ALA A N 1
ATOM 1004 C CA . ALA A 1 121 ? 10.091 -6.545 3.105 1.00 94.31 121 ALA A CA 1
ATOM 1005 C C . ALA A 1 121 ? 9.308 -7.841 3.334 1.00 94.31 121 ALA A C 1
ATOM 1007 O O . ALA A 1 121 ? 8.201 -7.943 2.818 1.00 94.31 121 ALA A O 1
ATOM 1008 N N . HIS A 1 122 ? 9.863 -8.790 4.093 1.00 94.75 122 HIS A N 1
ATOM 1009 C CA . HIS A 1 122 ? 9.206 -10.049 4.440 1.00 94.75 122 HIS A CA 1
ATOM 1010 C C . HIS A 1 122 ? 7.908 -9.794 5.209 1.00 94.75 122 HIS A C 1
ATOM 1012 O O . HIS A 1 122 ? 6.854 -10.244 4.777 1.00 94.75 122 HIS A O 1
ATOM 1018 N N . MET A 1 123 ? 7.968 -8.977 6.264 1.00 95.62 123 MET A N 1
ATOM 1019 C CA . MET A 1 123 ? 6.791 -8.635 7.071 1.00 95.62 123 MET A CA 1
ATOM 1020 C C . MET A 1 123 ? 5.720 -7.891 6.267 1.00 95.62 123 MET A C 1
ATOM 1022 O O . MET A 1 123 ? 4.531 -8.104 6.468 1.00 95.62 123 MET A O 1
ATOM 1026 N N . LEU A 1 124 ? 6.122 -7.013 5.343 1.00 96.75 124 LEU A N 1
ATOM 1027 C CA . LEU A 1 124 ? 5.173 -6.254 4.530 1.00 96.75 124 LEU A CA 1
ATOM 1028 C C . LEU A 1 124 ? 4.477 -7.112 3.476 1.00 96.75 124 LEU A C 1
ATOM 1030 O O . LEU A 1 124 ? 3.288 -6.922 3.258 1.00 96.75 124 LEU A O 1
ATOM 1034 N N . VAL A 1 125 ? 5.187 -8.013 2.786 1.00 96.62 125 VAL A N 1
ATOM 1035 C CA . VAL A 1 125 ? 4.554 -8.820 1.725 1.00 96.62 125 VAL A CA 1
ATOM 1036 C C . VAL A 1 125 ? 3.614 -9.892 2.270 1.00 96.62 125 VAL A C 1
ATOM 1038 O O . VAL A 1 125 ? 2.791 -10.362 1.494 1.00 96.62 125 VAL A O 1
ATOM 1041 N N . SER A 1 126 ? 3.734 -10.268 3.548 1.00 96.44 126 SER A N 1
ATOM 1042 C CA . SER A 1 126 ? 2.851 -11.240 4.203 1.00 96.44 126 SER A CA 1
ATOM 1043 C C . SER A 1 126 ? 1.825 -10.619 5.152 1.00 96.44 126 SER A C 1
ATOM 1045 O O . SER A 1 126 ? 0.797 -11.231 5.394 1.00 96.44 126 SER A O 1
ATOM 1047 N N . GLY A 1 127 ? 2.088 -9.434 5.712 1.00 96.81 127 GLY A N 1
ATOM 1048 C CA . GLY A 1 127 ? 1.254 -8.852 6.771 1.00 96.81 127 GLY A CA 1
ATOM 1049 C C . GLY A 1 127 ? 0.281 -7.756 6.332 1.00 96.81 127 GLY A C 1
ATOM 1050 O O . GLY A 1 127 ? -0.506 -7.287 7.149 1.00 96.81 127 GLY A O 1
ATOM 1051 N N . VAL A 1 128 ? 0.331 -7.285 5.082 1.00 97.94 128 VAL A N 1
ATOM 1052 C CA . VAL A 1 128 ? -0.660 -6.315 4.576 1.00 97.94 128 VAL A CA 1
ATOM 1053 C C . VAL A 1 128 ? -1.804 -7.041 3.888 1.00 97.94 128 VAL A C 1
ATOM 1055 O O . VAL A 1 128 ? -1.580 -8.026 3.201 1.00 97.94 128 VAL A O 1
ATOM 1058 N N . ASP A 1 129 ? -3.021 -6.519 3.999 1.00 98.06 129 ASP A N 1
ATOM 1059 C CA . ASP A 1 129 ? -4.199 -7.124 3.369 1.00 98.06 129 ASP A CA 1
ATOM 1060 C C . ASP A 1 129 ? -4.219 -6.891 1.848 1.00 98.06 129 ASP A C 1
ATOM 1062 O O . ASP A 1 129 ? -4.667 -7.736 1.072 1.00 98.06 129 ASP A O 1
ATOM 1066 N N . ILE A 1 130 ? -3.727 -5.726 1.405 1.00 98.06 130 ILE A N 1
ATOM 1067 C CA . ILE A 1 130 ? -3.692 -5.341 -0.010 1.00 98.06 130 ILE A CA 1
ATOM 1068 C C . ILE A 1 130 ? -2.318 -4.772 -0.367 1.00 98.06 130 ILE A C 1
ATOM 1070 O O . ILE A 1 130 ? -1.861 -3.785 0.210 1.00 98.06 130 ILE A O 1
ATOM 1074 N N . TRP A 1 131 ? -1.688 -5.336 -1.392 1.00 97.69 131 TRP A N 1
ATOM 1075 C CA . TRP A 1 131 ? -0.445 -4.860 -1.977 1.00 97.69 131 TRP A CA 1
ATOM 1076 C C . TRP A 1 131 ? -0.697 -3.871 -3.120 1.00 97.69 131 TRP A C 1
ATOM 1078 O O . TRP A 1 131 ? -1.201 -4.228 -4.189 1.00 97.69 131 TRP A O 1
ATOM 1088 N N . LEU A 1 132 ? -0.310 -2.613 -2.920 1.00 96.50 132 LEU A N 1
ATOM 1089 C CA . LEU A 1 132 ? -0.483 -1.537 -3.890 1.00 96.50 132 LEU A CA 1
ATOM 1090 C C . LEU A 1 132 ? 0.685 -1.485 -4.884 1.00 96.50 132 LEU A C 1
ATOM 1092 O O . LEU A 1 132 ? 1.851 -1.309 -4.515 1.00 96.50 132 LEU A O 1
ATOM 1096 N N . ASN A 1 133 ? 0.371 -1.549 -6.178 1.00 93.06 133 ASN A N 1
ATOM 1097 C CA . ASN A 1 133 ? 1.361 -1.421 -7.243 1.00 93.06 133 ASN A CA 1
ATOM 1098 C C . ASN A 1 133 ? 0.820 -0.629 -8.440 1.00 93.06 133 ASN A C 1
ATOM 1100 O O . ASN A 1 133 ? 0.171 -1.179 -9.323 1.00 93.06 133 ASN A O 1
ATOM 1104 N N . THR A 1 134 ? 1.136 0.660 -8.525 1.00 93.19 134 THR A N 1
ATOM 1105 C CA . THR A 1 134 ? 0.546 1.581 -9.512 1.00 93.19 134 THR A CA 1
ATOM 1106 C C . THR A 1 134 ? 1.562 2.192 -10.492 1.00 93.19 134 THR A C 1
ATOM 1108 O O . THR A 1 134 ? 1.500 3.395 -10.751 1.00 93.19 134 THR A O 1
ATOM 1111 N N . PRO A 1 135 ? 2.506 1.441 -11.096 1.00 93.19 135 PRO A N 1
ATOM 1112 C CA . PRO A 1 135 ? 3.509 2.027 -11.983 1.00 93.19 135 PRO A CA 1
ATOM 1113 C C . PRO A 1 135 ? 2.883 2.680 -13.217 1.00 93.19 135 PRO A C 1
ATOM 1115 O O . PRO A 1 135 ? 1.790 2.321 -13.640 1.00 93.19 135 PRO A O 1
ATOM 1118 N N . ASN A 1 136 ? 3.561 3.661 -13.807 1.00 91.81 136 ASN A N 1
ATOM 1119 C CA . ASN A 1 136 ? 3.247 4.122 -15.156 1.00 91.81 136 ASN A CA 1
ATOM 1120 C C . ASN A 1 136 ? 3.361 2.941 -16.116 1.00 91.81 136 ASN A C 1
ATOM 1122 O O . ASN A 1 136 ? 4.394 2.279 -16.124 1.00 91.81 136 ASN A O 1
ATOM 1126 N N . ARG A 1 137 ? 2.323 2.723 -16.928 1.00 90.75 137 ARG A N 1
ATOM 1127 C CA . ARG A 1 137 ? 2.281 1.619 -17.889 1.00 90.75 137 ARG A CA 1
ATOM 1128 C C . ARG A 1 137 ? 3.510 1.650 -18.805 1.00 90.75 137 ARG A C 1
ATOM 1130 O O . ARG A 1 137 ? 3.941 2.731 -19.212 1.00 90.75 137 ARG A O 1
ATOM 1137 N N . TYR A 1 138 ? 4.043 0.474 -19.121 1.00 88.75 138 TYR A N 1
ATOM 1138 C CA . TYR A 1 138 ? 5.273 0.238 -19.874 1.00 88.75 138 TYR A CA 1
ATOM 1139 C C . TYR A 1 138 ? 6.558 0.734 -19.193 1.00 88.75 138 TYR A C 1
ATOM 1141 O O . TYR A 1 138 ? 7.598 0.832 -19.846 1.00 88.75 138 TYR A O 1
ATOM 1149 N N . ARG A 1 139 ? 6.521 1.074 -17.895 1.00 90.50 139 ARG A N 1
ATOM 1150 C CA . ARG A 1 139 ? 7.714 1.520 -17.143 1.00 90.50 139 ARG A CA 1
ATOM 1151 C C . ARG A 1 139 ? 8.109 0.576 -16.016 1.00 90.50 139 ARG A C 1
ATOM 1153 O O . ARG A 1 139 ? 9.192 0.752 -15.456 1.00 90.50 139 ARG A O 1
ATOM 1160 N N . GLU A 1 140 ? 7.292 -0.422 -15.696 1.00 87.94 140 GLU A N 1
ATOM 1161 C CA . GLU A 1 140 ? 7.703 -1.550 -14.868 1.00 87.94 140 GLU A CA 1
ATOM 1162 C C . GLU A 1 140 ? 7.948 -2.768 -15.765 1.00 87.94 140 GLU A C 1
ATOM 1164 O O . GLU A 1 140 ? 7.018 -3.326 -16.330 1.00 87.94 140 GLU A O 1
ATOM 1169 N N . ALA A 1 141 ? 9.206 -3.204 -15.880 1.00 87.50 141 ALA A N 1
ATOM 1170 C CA . ALA A 1 141 ? 9.533 -4.371 -16.702 1.00 87.50 141 ALA A CA 1
ATOM 1171 C C . ALA A 1 141 ? 8.864 -5.660 -16.186 1.00 87.50 141 ALA A C 1
ATOM 1173 O O . ALA A 1 141 ? 8.400 -6.474 -16.968 1.00 87.50 141 ALA A O 1
ATOM 1174 N N . SER A 1 142 ? 8.813 -5.838 -14.861 1.00 87.50 142 SER A N 1
ATOM 1175 C CA . SER A 1 142 ? 8.165 -6.984 -14.215 1.00 87.50 142 SER A CA 1
ATOM 1176 C C . SER A 1 142 ? 7.608 -6.556 -12.855 1.00 87.50 142 SER A C 1
ATOM 1178 O O . SER A 1 142 ? 6.459 -6.139 -12.752 1.00 87.50 142 SER A O 1
ATOM 1180 N N . GLY A 1 143 ? 8.441 -6.540 -11.815 1.00 86.06 143 GLY A N 1
ATOM 1181 C CA . GLY A 1 143 ? 8.044 -6.125 -10.471 1.00 86.06 143 GLY A CA 1
ATOM 1182 C C . GLY A 1 143 ? 7.76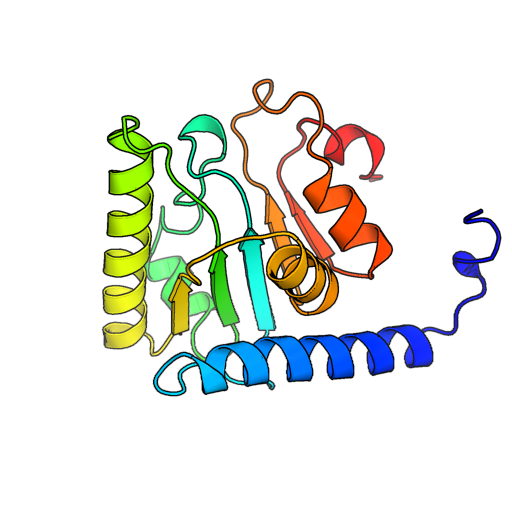0 -7.310 -9.553 1.00 86.06 143 GLY A C 1
ATOM 1183 O O . GLY A 1 143 ? 6.621 -7.651 -9.274 1.00 86.06 143 GLY A O 1
ATOM 1184 N N . THR A 1 144 ? 8.817 -7.874 -8.976 1.00 92.50 144 THR A N 1
ATOM 1185 C CA . THR A 1 144 ? 8.751 -9.103 -8.166 1.00 92.50 144 THR A CA 1
ATOM 1186 C C . THR A 1 144 ? 8.041 -8.957 -6.820 1.00 92.50 144 THR A C 1
ATOM 1188 O O . THR A 1 144 ? 7.643 -9.951 -6.229 1.00 92.50 144 THR A O 1
ATOM 1191 N N . SER A 1 145 ? 7.863 -7.737 -6.305 1.00 92.38 145 SER A N 1
ATOM 1192 C CA . SER A 1 145 ? 7.181 -7.516 -5.021 1.00 92.38 145 SER A CA 1
ATOM 1193 C C . SER A 1 145 ? 5.718 -7.959 -5.043 1.00 92.38 145 SER A C 1
ATOM 1195 O O . SER A 1 145 ? 5.242 -8.483 -4.047 1.00 92.38 145 SER A O 1
ATOM 1197 N N . GLY A 1 146 ? 5.025 -7.779 -6.174 1.00 93.00 146 GLY A N 1
ATOM 1198 C CA . GLY A 1 146 ? 3.640 -8.235 -6.289 1.00 93.00 146 GLY A CA 1
ATOM 1199 C C . GLY A 1 146 ? 3.541 -9.761 -6.360 1.00 93.00 146 GLY A C 1
ATOM 1200 O O . GLY A 1 146 ? 2.658 -10.330 -5.732 1.00 93.00 146 GLY A O 1
ATOM 1201 N N . MET A 1 147 ? 4.505 -10.426 -7.014 1.00 94.56 147 MET A N 1
ATOM 1202 C CA . MET A 1 147 ? 4.608 -11.893 -7.003 1.00 94.56 147 MET A CA 1
ATOM 1203 C C . MET A 1 147 ? 4.769 -12.424 -5.573 1.00 94.56 147 MET A C 1
ATOM 1205 O O . MET A 1 147 ? 4.095 -13.368 -5.186 1.00 94.56 147 MET A O 1
ATOM 1209 N N . LYS A 1 148 ? 5.641 -11.794 -4.771 1.00 94.81 148 LYS A N 1
ATOM 1210 C CA . LYS A 1 148 ? 5.843 -12.164 -3.361 1.00 94.81 148 LYS A CA 1
ATOM 1211 C C . LYS A 1 148 ? 4.569 -11.993 -2.539 1.00 94.81 148 LYS A C 1
ATOM 1213 O O . LYS A 1 148 ? 4.239 -12.889 -1.778 1.00 94.81 148 LYS A O 1
ATOM 1218 N N . ALA A 1 149 ? 3.867 -10.874 -2.715 1.00 94.88 149 ALA A N 1
ATOM 1219 C CA . ALA A 1 149 ? 2.590 -10.634 -2.052 1.00 94.88 149 ALA A CA 1
ATOM 1220 C C . ALA A 1 149 ? 1.552 -11.702 -2.441 1.00 94.88 149 ALA A C 1
ATOM 1222 O O . ALA A 1 149 ? 0.957 -12.326 -1.572 1.00 94.88 149 ALA A O 1
ATOM 1223 N N . ALA A 1 150 ? 1.420 -12.005 -3.737 1.00 92.06 150 ALA A N 1
ATOM 1224 C CA . ALA A 1 150 ? 0.497 -13.035 -4.214 1.00 92.06 150 ALA A CA 1
ATOM 1225 C C . ALA A 1 150 ? 0.809 -14.428 -3.642 1.00 92.06 150 ALA A C 1
ATOM 1227 O O . ALA A 1 150 ? -0.108 -15.153 -3.275 1.00 92.06 150 ALA A O 1
ATOM 1228 N N . LEU A 1 151 ? 2.091 -14.789 -3.513 1.00 90.69 151 LEU A N 1
ATOM 1229 C CA . LEU A 1 151 ? 2.505 -16.052 -2.891 1.00 90.69 151 LEU A CA 1
ATOM 1230 C C . LEU A 1 151 ? 2.197 -16.128 -1.387 1.00 90.69 151 LEU A C 1
ATOM 1232 O O . LEU A 1 151 ? 2.158 -17.226 -0.850 1.00 90.69 151 LEU A O 1
ATOM 1236 N N . ASN A 1 152 ? 1.981 -14.991 -0.721 1.00 91.88 152 ASN A N 1
ATOM 1237 C CA . ASN A 1 152 ? 1.543 -14.927 0.676 1.00 91.88 152 ASN A CA 1
ATOM 1238 C C . ASN A 1 152 ? 0.015 -14.774 0.807 1.00 91.88 152 ASN A C 1
ATOM 1240 O O . ASN A 1 152 ? -0.467 -14.424 1.875 1.00 91.88 152 ASN A O 1
ATOM 1244 N N . GLY A 1 153 ? -0.755 -14.968 -0.271 1.00 90.06 153 GLY A N 1
ATOM 1245 C CA . GLY A 1 153 ? -2.213 -14.796 -0.243 1.00 90.06 153 GLY A CA 1
ATOM 1246 C C . GLY A 1 153 ? -2.683 -13.335 -0.218 1.00 90.06 153 GLY A C 1
ATOM 1247 O O . GLY A 1 153 ? -3.878 -13.076 -0.104 1.00 90.06 153 GLY A O 1
ATOM 1248 N N . VAL A 1 154 ? -1.777 -12.364 -0.375 1.00 94.88 154 VAL A N 1
ATOM 1249 C CA . VAL A 1 154 ? -2.110 -10.935 -0.325 1.00 94.88 154 VAL A CA 1
ATOM 1250 C C . VAL A 1 154 ? -2.705 -10.452 -1.648 1.00 94.88 154 VAL A C 1
ATOM 1252 O O . VAL A 1 154 ? -2.149 -10.658 -2.738 1.00 94.88 154 VAL A O 1
ATOM 1255 N N . LEU A 1 155 ? -3.821 -9.724 -1.554 1.00 94.56 155 LEU A N 1
ATOM 1256 C CA . LEU A 1 155 ? -4.521 -9.173 -2.712 1.00 94.56 155 LEU A CA 1
ATOM 1257 C C . LEU A 1 155 ? -3.693 -8.083 -3.390 1.00 94.56 155 LEU A C 1
ATOM 1259 O O . LEU A 1 155 ? -3.177 -7.177 -2.747 1.00 94.56 155 LEU A O 1
ATOM 1263 N N . ASN A 1 156 ? -3.607 -8.114 -4.717 1.00 94.88 156 ASN A N 1
ATOM 1264 C CA . ASN A 1 156 ? -2.887 -7.092 -5.472 1.00 94.88 156 ASN A CA 1
ATOM 1265 C C . ASN A 1 156 ? -3.847 -6.033 -6.025 1.00 94.88 156 ASN A C 1
ATOM 1267 O O . ASN A 1 156 ? -4.743 -6.333 -6.813 1.00 94.88 156 ASN A O 1
ATOM 1271 N N . LEU A 1 157 ? -3.600 -4.769 -5.680 1.00 95.06 157 LEU A N 1
ATOM 1272 C CA . LEU A 1 157 ? -4.244 -3.609 -6.293 1.00 95.06 157 LEU A CA 1
ATOM 1273 C C . LEU A 1 157 ? -3.261 -2.968 -7.274 1.00 95.06 157 LEU A C 1
ATOM 1275 O O . LEU A 1 157 ? -2.370 -2.206 -6.883 1.00 95.06 157 LEU A O 1
ATOM 1279 N N . SER A 1 158 ? -3.393 -3.313 -8.558 1.00 92.38 158 SER A N 1
ATOM 1280 C CA . SER A 1 158 ? -2.396 -2.957 -9.568 1.00 92.38 158 SER A CA 1
ATOM 1281 C C . SER A 1 158 ? -2.964 -2.491 -10.910 1.00 92.38 158 SER A C 1
ATOM 1283 O O . SER A 1 158 ? -4.162 -2.565 -11.171 1.00 92.38 158 SER A O 1
ATOM 1285 N N . VAL A 1 159 ? -2.079 -1.969 -11.762 1.00 91.31 159 VAL A N 1
ATOM 1286 C CA . VAL A 1 159 ? -2.362 -1.635 -13.164 1.00 91.31 159 VAL A CA 1
ATOM 1287 C C . VAL A 1 159 ? -1.841 -2.747 -14.075 1.00 91.31 159 VAL A C 1
ATOM 1289 O O . VAL A 1 159 ? -0.919 -3.464 -13.702 1.00 91.31 159 VAL A O 1
ATOM 1292 N N . GLN A 1 160 ? -2.395 -2.873 -15.284 1.00 89.50 160 GLN A N 1
ATOM 1293 C CA . GLN A 1 160 ? -1.957 -3.845 -16.298 1.00 89.50 160 GLN A CA 1
ATOM 1294 C C . GLN A 1 160 ? -0.572 -3.489 -16.881 1.00 89.50 160 GLN A C 1
ATOM 1296 O O . GLN A 1 160 ? -0.466 -2.992 -18.006 1.00 89.50 160 GLN A O 1
ATOM 1301 N N . ASP A 1 161 ? 0.479 -3.695 -16.087 1.00 91.62 161 ASP A N 1
ATOM 1302 C CA . ASP A 1 161 ? 1.886 -3.501 -16.446 1.00 91.62 161 ASP A CA 1
ATOM 1303 C C . ASP A 1 161 ? 2.793 -4.498 -15.707 1.00 91.62 161 ASP A C 1
ATOM 1305 O O . ASP A 1 161 ? 2.460 -4.966 -14.613 1.00 91.62 161 ASP A O 1
ATOM 1309 N N . GLY A 1 162 ? 3.958 -4.793 -16.285 1.00 90.44 162 GLY A N 1
ATOM 1310 C CA . GLY A 1 162 ? 4.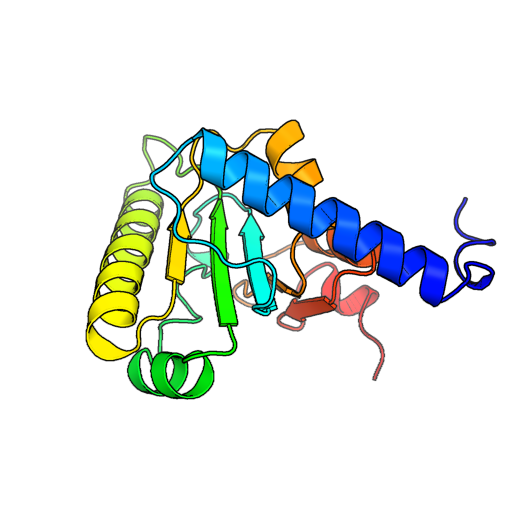929 -5.728 -15.716 1.00 90.44 162 GLY A CA 1
ATOM 1311 C C . GLY A 1 162 ? 4.338 -7.115 -15.430 1.00 90.44 162 GLY A C 1
ATOM 1312 O O . GLY A 1 162 ? 3.545 -7.637 -16.209 1.00 90.44 162 GLY A O 1
ATOM 1313 N N . TRP A 1 163 ? 4.691 -7.693 -14.278 1.00 91.38 163 TRP A N 1
ATOM 1314 C CA . TRP A 1 163 ? 4.304 -9.051 -13.873 1.00 91.38 163 TRP A CA 1
ATOM 1315 C C . TRP A 1 163 ? 2.791 -9.240 -13.762 1.00 91.38 163 TRP A C 1
ATOM 1317 O O . TRP A 1 163 ? 2.292 -10.354 -13.884 1.00 91.38 163 TRP A O 1
ATOM 1327 N N . TRP A 1 164 ? 2.051 -8.154 -13.517 1.00 91.19 164 TRP A N 1
ATOM 1328 C CA . TRP A 1 164 ? 0.611 -8.235 -13.317 1.00 91.19 164 TRP A CA 1
ATOM 1329 C C . TRP A 1 164 ? -0.111 -8.664 -14.595 1.00 91.19 164 TRP A C 1
ATOM 1331 O O . TRP A 1 164 ? -1.165 -9.279 -14.511 1.00 91.19 164 TRP A O 1
ATOM 1341 N N . LEU A 1 165 ? 0.472 -8.419 -15.775 1.00 87.88 165 LEU A N 1
ATOM 1342 C CA . LEU A 1 165 ? -0.049 -8.942 -17.042 1.00 87.88 165 LEU A CA 1
ATOM 1343 C C . LEU A 1 165 ? -0.024 -10.476 -17.112 1.00 87.88 165 LEU A C 1
ATOM 1345 O O . LEU A 1 165 ? -0.858 -11.054 -17.800 1.00 87.88 165 LEU A O 1
ATOM 1349 N N . GLU A 1 166 ? 0.916 -11.116 -16.417 1.00 87.00 166 GLU A N 1
ATOM 1350 C CA . GLU A 1 166 ? 1.056 -12.576 -16.362 1.00 87.00 166 GLU A CA 1
ATOM 1351 C C . GLU A 1 166 ? 0.234 -13.177 -15.214 1.00 87.00 166 GLU A C 1
ATOM 1353 O O . GLU A 1 166 ? -0.347 -14.248 -15.362 1.00 87.00 166 GLU A O 1
ATOM 1358 N N . GLY A 1 167 ? 0.179 -12.485 -14.070 1.00 83.31 167 GLY A N 1
ATOM 1359 C CA . GLY A 1 167 ? -0.505 -12.961 -12.863 1.00 83.31 167 GLY A CA 1
ATOM 1360 C C . GLY A 1 167 ? -2.018 -12.720 -12.833 1.00 83.31 167 GLY A C 1
ATOM 1361 O O . GLY A 1 167 ? -2.721 -13.379 -12.071 1.00 83.31 167 GLY A O 1
ATOM 1362 N N . TYR A 1 168 ? -2.537 -11.790 -13.638 1.00 84.25 168 TYR A N 1
ATOM 1363 C CA . TYR A 1 168 ? -3.964 -11.469 -13.689 1.00 84.25 168 TYR A CA 1
ATOM 1364 C C . TYR A 1 168 ? -4.688 -12.247 -14.792 1.00 84.25 168 TYR A C 1
ATOM 1366 O O . TYR A 1 168 ? -4.319 -12.181 -15.965 1.00 84.25 168 TYR A O 1
ATOM 1374 N N . LYS A 1 169 ? -5.798 -12.900 -14.434 1.00 77.88 169 LYS A N 1
ATOM 1375 C CA . LYS A 1 169 ? -6.740 -13.519 -15.373 1.00 77.88 169 LYS A CA 1
ATOM 1376 C C . LYS A 1 169 ? -8.120 -12.873 -15.206 1.00 77.88 169 LYS A C 1
ATOM 1378 O O . LYS A 1 169 ? -8.536 -12.608 -14.081 1.00 77.88 169 LYS A O 1
ATOM 1383 N N . LYS A 1 170 ? -8.780 -12.571 -16.328 1.00 68.50 170 LYS A N 1
ATOM 1384 C CA . LYS A 1 170 ? -10.163 -12.068 -16.364 1.00 68.50 170 LYS A CA 1
ATOM 1385 C C . LYS A 1 170 ? -11.173 -13.168 -16.082 1.00 68.50 170 LYS A C 1
ATOM 1387 O O . LYS A 1 170 ? -10.899 -14.314 -16.507 1.00 68.50 170 LYS A O 1
#

Secondary structure (DSSP, 8-state):
--TTGGGS-HHHHHHHHHHHHHHHHHHHHHHSS----TTSEEEEEES---GGG-GGGGGTTHHHHHHHHTTTEEEEEE----TT-HHHHHHHHHHHHHHHHHHHHH---EEEE-S--HHHHHHHHHH-SEEEE-PPTTS-S--HHHHHHHHTTPEEEE-SSTTHHHH---

Foldseek 3Di:
DCPCVVVDDPVVLVVQQLVLQVVLQVVVVVVDPRLDDSQAAEEEEAEELDVQQPPVPCCPPLVVSLVVRQPHYEYEYEHHYDPPRPNSVVVVVSQVVSQVVSCVPRVHHYDYDYDDDVVSLLSRLQNHQEYETEGHAPPAQADCSVVSSVSSVHHYDYDCHHNCVVVDDD

Organism: NCBI:txid412755

Radius of gyration: 15.92 Å; chains: 1; bounding box: 35×44×39 Å